Protein AF-A0AAJ6FZT9-F1 (afdb_monomer)

Solvent-accessible surface area (backbone atoms only — not comparable to full-atom values): 3734 Å² total; per-residue (Å²): 136,82,82,75,70,84,72,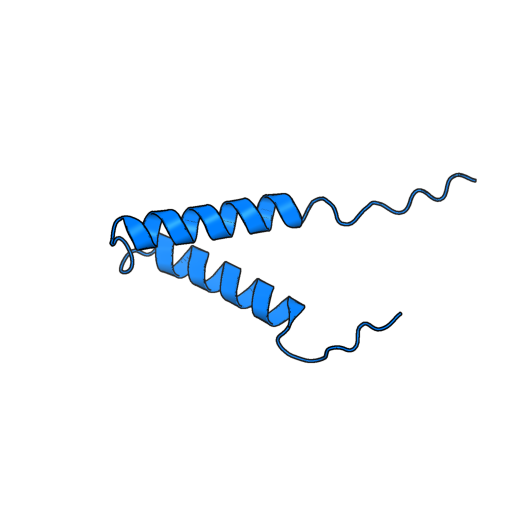81,66,75,53,59,63,55,53,49,53,47,52,50,54,44,48,54,31,53,76,72,67,44,67,86,40,74,66,37,54,52,42,49,50,54,52,49,51,51,49,39,73,71,66,61,78,61,102,68,83,80,129

pLDDT: mean 79.55, std 19.39, range [35.66, 96.69]

Foldseek 3Di:
DDPPDPDPPPVPVVLVVLVVQLVVCVVVVVCPDPSNVVSVVVNVVVCCVVPVDDPPPPD

Secondary structure (DSSP, 8-state):
----PPPSTHHHHHHHHHHHHHHHHHHTT-TTSHHHHHHHHHHHHHHHHHHSS-S----

Structure (mmCIF, N/CA/C/O backbone):
data_AF-A0AAJ6FZT9-F1
#
_entry.id   AF-A0AAJ6FZT9-F1
#
loop_
_atom_site.group_PDB
_atom_site.id
_atom_site.type_symbol
_atom_site.label_atom_id
_atom_site.label_alt_id
_atom_site.label_comp_id
_atom_site.label_asym_id
_atom_site.label_entity_id
_atom_site.label_seq_id
_atom_site.pdbx_PDB_ins_code
_atom_site.Cartn_x
_atom_site.Cartn_y
_atom_site.Cartn_z
_atom_site.occupancy
_atom_site.B_iso_or_equiv
_atom_site.auth_seq_id
_atom_site.auth_comp_id
_atom_site.auth_asym_id
_atom_site.auth_atom_id
_atom_site.pdbx_PDB_model_num
ATOM 1 N N . MET A 1 1 ? 34.956 13.813 -21.763 1.00 43.03 1 MET A N 1
ATOM 2 C CA . MET A 1 1 ? 33.968 12.860 -22.317 1.00 43.03 1 MET A CA 1
ATOM 3 C C . MET A 1 1 ? 33.297 12.240 -21.123 1.00 43.03 1 MET A C 1
ATOM 5 O O . MET A 1 1 ? 33.785 11.284 -20.533 1.00 43.03 1 MET A O 1
ATOM 9 N N . ASP A 1 2 ? 32.256 12.921 -20.699 1.00 45.34 2 ASP A N 1
ATOM 10 C CA . ASP A 1 2 ? 31.736 12.905 -19.346 1.00 45.34 2 ASP A CA 1
ATOM 11 C C . ASP A 1 2 ? 30.541 11.971 -19.433 1.00 45.34 2 ASP A C 1
ATOM 13 O O . ASP A 1 2 ? 29.424 12.371 -19.741 1.00 45.34 2 ASP A O 1
ATOM 17 N N . ASN A 1 3 ? 30.815 10.672 -19.324 1.00 53.22 3 ASN A N 1
ATOM 18 C CA . ASN A 1 3 ? 29.771 9.661 -19.370 1.00 53.22 3 ASN A CA 1
ATOM 19 C C . ASN A 1 3 ? 29.155 9.526 -17.974 1.00 53.22 3 ASN A C 1
ATOM 21 O O . ASN A 1 3 ? 29.383 8.549 -17.262 1.00 53.22 3 ASN A O 1
ATOM 25 N N . THR A 1 4 ? 28.426 10.557 -17.548 1.00 48.00 4 THR A N 1
ATOM 26 C CA . THR A 1 4 ? 27.531 10.468 -16.396 1.00 48.00 4 THR A CA 1
ATOM 27 C C . THR A 1 4 ? 26.312 9.668 -16.839 1.00 48.00 4 THR A C 1
ATOM 29 O O . THR A 1 4 ? 25.358 10.216 -17.386 1.00 48.00 4 THR A O 1
ATOM 32 N N . ALA A 1 5 ? 26.351 8.351 -16.631 1.00 52.47 5 ALA A N 1
ATOM 33 C CA . ALA A 1 5 ? 25.144 7.539 -16.666 1.00 52.47 5 ALA A CA 1
ATOM 34 C C . ALA A 1 5 ? 24.125 8.141 -15.673 1.00 52.47 5 ALA A C 1
ATOM 36 O O . ALA A 1 5 ? 24.511 8.439 -14.537 1.00 52.47 5 ALA A O 1
ATOM 37 N N . PRO A 1 6 ? 22.853 8.356 -16.055 1.00 49.09 6 PRO A N 1
ATOM 38 C CA . PRO A 1 6 ? 21.847 8.792 -15.100 1.00 49.09 6 PRO A CA 1
ATOM 39 C C . PRO A 1 6 ? 21.689 7.696 -14.041 1.00 49.09 6 PRO A C 1
ATOM 41 O O . PRO A 1 6 ? 21.380 6.546 -14.353 1.00 49.09 6 PRO A O 1
ATOM 44 N N . ALA A 1 7 ? 21.963 8.047 -12.786 1.00 54.50 7 ALA A N 1
ATOM 45 C CA . ALA A 1 7 ? 21.765 7.167 -11.644 1.00 54.50 7 ALA A CA 1
ATOM 46 C C . ALA A 1 7 ? 20.294 6.699 -11.582 1.00 54.50 7 ALA A C 1
ATOM 48 O O . ALA A 1 7 ? 19.400 7.515 -11.816 1.00 54.50 7 ALA A O 1
ATOM 49 N N . PRO A 1 8 ? 19.997 5.444 -11.194 1.00 53.59 8 PRO A N 1
ATOM 50 C CA . PRO A 1 8 ? 18.625 4.943 -11.031 1.00 53.59 8 PRO A CA 1
ATOM 51 C C . PRO A 1 8 ? 17.883 5.537 -9.807 1.00 53.59 8 PRO A C 1
ATOM 53 O O . PRO A 1 8 ? 16.949 4.937 -9.283 1.00 53.59 8 PRO A O 1
ATOM 56 N N . ALA A 1 9 ? 18.271 6.727 -9.339 1.00 53.25 9 ALA A N 1
ATOM 57 C CA . ALA A 1 9 ? 17.851 7.317 -8.067 1.00 53.25 9 ALA A CA 1
ATOM 58 C C . ALA A 1 9 ? 16.375 7.761 -8.010 1.00 53.25 9 ALA A C 1
ATOM 60 O O . ALA A 1 9 ? 15.864 8.002 -6.926 1.00 53.25 9 ALA A O 1
ATOM 61 N N . ALA A 1 1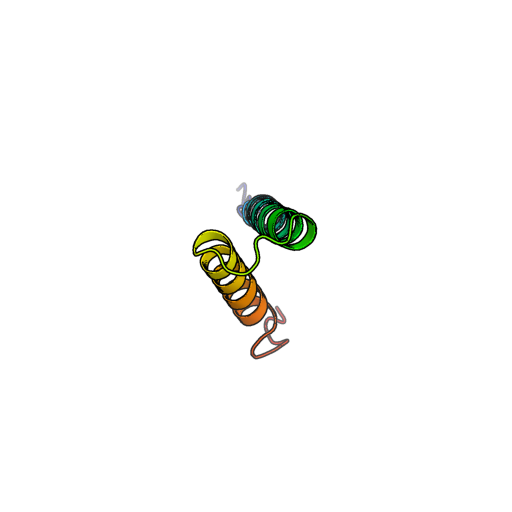0 ? 15.667 7.834 -9.141 1.00 55.19 10 ALA A N 1
ATOM 62 C CA . ALA A 1 10 ? 14.268 8.271 -9.167 1.00 55.19 10 ALA A CA 1
ATOM 63 C C . ALA A 1 10 ? 13.265 7.205 -8.677 1.00 55.19 10 ALA A C 1
ATOM 65 O O . ALA A 1 10 ? 12.123 7.537 -8.367 1.00 55.19 10 ALA A O 1
ATOM 66 N N . HIS A 1 11 ? 13.663 5.929 -8.615 1.00 59.25 11 HIS A N 1
ATOM 67 C CA . HIS A 1 11 ? 12.755 4.844 -8.225 1.00 59.25 11 HIS A CA 1
ATOM 68 C C . HIS A 1 11 ? 12.627 4.688 -6.702 1.00 59.25 11 HIS A C 1
ATOM 70 O O . HIS A 1 11 ? 11.530 4.434 -6.216 1.00 59.25 11 HIS A O 1
ATOM 76 N N . GLY A 1 12 ? 13.703 4.927 -5.942 1.00 67.44 12 GLY A N 1
ATOM 77 C CA . GLY A 1 12 ? 13.721 4.708 -4.488 1.00 67.44 12 GLY A CA 1
ATOM 78 C C . GLY A 1 12 ? 12.757 5.603 -3.702 1.00 67.44 12 GLY A C 1
ATOM 79 O O . GLY A 1 12 ? 12.076 5.124 -2.795 1.00 67.44 12 GLY A O 1
ATOM 80 N N . ASP A 1 13 ? 12.640 6.877 -4.080 1.00 77.56 13 ASP A N 1
ATOM 81 C CA . ASP A 1 13 ? 11.747 7.829 -3.402 1.00 77.56 13 ASP A CA 1
ATOM 82 C C . ASP A 1 13 ? 10.266 7.532 -3.702 1.00 77.56 13 ASP A C 1
ATOM 84 O O . ASP A 1 13 ? 9.399 7.633 -2.827 1.00 77.56 13 ASP A O 1
ATOM 88 N N . ALA A 1 14 ? 9.976 7.098 -4.934 1.00 84.00 14 ALA A N 1
ATOM 89 C CA . ALA A 1 14 ? 8.636 6.704 -5.359 1.00 84.00 14 ALA A CA 1
ATOM 90 C C . ALA A 1 14 ? 8.186 5.395 -4.689 1.00 84.00 14 ALA A C 1
ATOM 92 O O . ALA A 1 14 ? 7.051 5.304 -4.225 1.00 84.00 14 ALA A O 1
ATOM 93 N N . ASP A 1 15 ? 9.080 4.407 -4.593 1.00 88.69 15 ASP A N 1
ATOM 94 C CA . ASP A 1 15 ? 8.811 3.134 -3.916 1.00 88.69 15 ASP A CA 1
ATOM 95 C C . ASP A 1 15 ? 8.588 3.340 -2.412 1.00 88.69 15 ASP A C 1
ATOM 97 O O . ASP A 1 15 ? 7.670 2.760 -1.831 1.00 88.69 15 ASP A O 1
ATOM 101 N N . SER A 1 16 ? 9.383 4.218 -1.789 1.00 90.88 16 SER A N 1
ATOM 102 C CA . SER A 1 16 ? 9.258 4.543 -0.362 1.00 90.88 16 SER A CA 1
ATOM 103 C C . SER A 1 16 ? 7.919 5.209 -0.047 1.00 90.88 16 SER A C 1
ATOM 105 O O . SER A 1 16 ? 7.236 4.792 0.886 1.00 90.88 16 SER A O 1
ATOM 107 N N . SER A 1 17 ? 7.503 6.183 -0.863 1.00 93.06 17 SER A N 1
ATOM 108 C CA . SER A 1 17 ? 6.213 6.873 -0.704 1.00 93.06 17 SER A CA 1
ATOM 109 C C . SER A 1 17 ? 5.026 5.914 -0.862 1.00 93.06 17 SER A C 1
ATOM 111 O O . SER A 1 17 ? 4.034 6.002 -0.141 1.00 93.06 17 SER A O 1
ATOM 113 N N . LEU A 1 18 ? 5.134 4.963 -1.794 1.00 93.88 18 LEU A N 1
ATOM 114 C CA . LEU A 1 18 ? 4.102 3.964 -2.050 1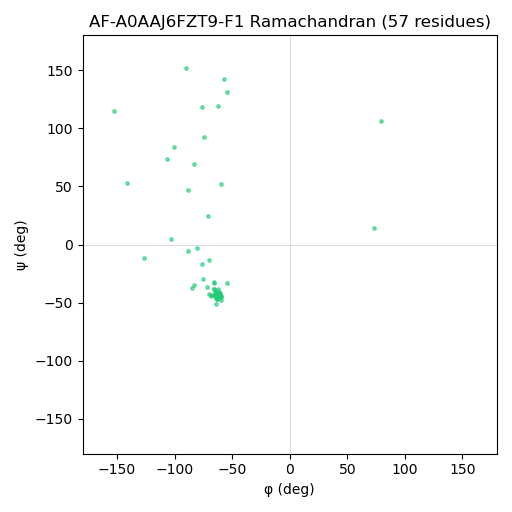.00 93.88 18 LEU A CA 1
ATOM 115 C C . LEU A 1 18 ? 3.956 2.977 -0.879 1.00 93.88 18 LEU A C 1
ATOM 117 O O . LEU A 1 18 ? 2.842 2.685 -0.443 1.00 93.88 18 LEU A O 1
ATOM 121 N N . LEU A 1 19 ? 5.080 2.492 -0.342 1.00 95.69 19 LEU A N 1
ATOM 122 C CA . LEU A 1 19 ? 5.097 1.618 0.833 1.00 95.69 19 LEU A CA 1
ATOM 123 C C . LEU A 1 19 ? 4.596 2.336 2.090 1.00 95.69 19 LEU A C 1
ATOM 125 O O . LEU A 1 19 ? 3.872 1.735 2.884 1.00 95.69 19 LEU A O 1
ATOM 129 N N . GLU A 1 20 ? 4.941 3.613 2.262 1.00 95.50 20 GLU A N 1
ATOM 130 C CA . GLU A 1 20 ? 4.440 4.433 3.365 1.00 95.50 20 GLU A CA 1
ATOM 131 C C . GLU A 1 20 ? 2.916 4.598 3.297 1.00 95.50 20 GLU A C 1
ATOM 133 O O . GLU A 1 20 ? 2.236 4.368 4.299 1.00 95.50 20 GLU A O 1
ATOM 138 N N . GLY A 1 21 ? 2.361 4.902 2.119 1.00 95.12 21 GLY A N 1
ATOM 139 C CA . GLY A 1 21 ? 0.911 4.979 1.919 1.00 95.12 21 GLY A CA 1
ATOM 140 C C . GLY A 1 21 ? 0.203 3.656 2.231 1.00 95.12 21 GLY A C 1
ATOM 141 O O . GLY A 1 21 ? -0.795 3.637 2.956 1.00 95.12 21 GLY A O 1
ATOM 142 N N . LEU A 1 22 ? 0.760 2.529 1.769 1.00 96.00 22 LEU A N 1
ATOM 143 C CA . LEU A 1 22 ? 0.217 1.200 2.072 1.00 96.00 22 LEU A CA 1
ATOM 144 C C . LEU A 1 22 ? 0.220 0.919 3.581 1.00 96.00 22 LEU A C 1
ATOM 146 O O . LEU A 1 22 ? -0.761 0.412 4.130 1.00 96.00 22 LEU A O 1
ATOM 150 N N . PHE A 1 23 ? 1.322 1.260 4.251 1.00 96.25 23 PHE A N 1
ATOM 151 C CA . PHE A 1 23 ? 1.484 1.067 5.686 1.00 96.25 23 PHE A CA 1
ATOM 152 C C . PHE A 1 23 ? 0.481 1.899 6.490 1.00 96.25 23 PHE A C 1
ATOM 154 O O . PHE A 1 23 ? -0.172 1.362 7.385 1.00 96.25 23 PHE A O 1
ATOM 161 N N . GLN A 1 24 ? 0.316 3.181 6.156 1.00 96.69 24 GLN A N 1
ATOM 162 C CA . GLN A 1 24 ? -0.630 4.067 6.837 1.00 96.69 24 GLN A CA 1
ATOM 163 C C . GLN A 1 24 ? -2.067 3.547 6.727 1.00 96.69 24 GLN A C 1
ATOM 165 O O . GLN A 1 24 ? -2.767 3.459 7.737 1.00 96.69 24 GLN A O 1
ATOM 170 N N . LEU A 1 25 ? -2.490 3.123 5.532 1.00 95.62 25 LEU A N 1
ATOM 171 C CA . LEU A 1 25 ? -3.823 2.551 5.326 1.00 95.62 25 LEU A CA 1
ATOM 172 C C . LEU A 1 25 ? -4.024 1.262 6.132 1.00 95.62 25 LEU A C 1
ATOM 174 O O . LEU A 1 25 ? -5.074 1.083 6.751 1.00 95.62 25 LEU A O 1
ATOM 178 N N . ALA A 1 26 ? -3.016 0.387 6.183 1.00 95.25 26 ALA A N 1
ATOM 179 C CA . ALA A 1 26 ? -3.076 -0.844 6.966 1.00 95.25 26 ALA A CA 1
ATOM 180 C C . ALA A 1 26 ? -3.186 -0.570 8.476 1.00 95.25 26 ALA A C 1
ATOM 182 O O . ALA A 1 26 ? -4.034 -1.162 9.146 1.00 95.25 26 ALA A O 1
ATOM 183 N N . VAL A 1 27 ? -2.375 0.352 9.008 1.00 96.44 27 VAL A N 1
ATOM 184 C CA . VAL A 1 27 ? -2.384 0.718 10.436 1.00 96.44 27 VAL A CA 1
ATOM 185 C C . VAL A 1 27 ? -3.690 1.398 10.847 1.00 96.44 27 VAL A C 1
ATOM 187 O O . VAL A 1 27 ? -4.172 1.181 11.957 1.00 96.44 27 VAL A O 1
ATOM 190 N N . ASN A 1 28 ? -4.299 2.163 9.941 1.00 95.19 28 ASN A N 1
ATOM 191 C CA . ASN A 1 28 ? -5.589 2.813 10.161 1.00 95.19 28 ASN A CA 1
ATOM 192 C C . ASN A 1 28 ? -6.787 1.862 9.963 1.00 95.19 28 ASN A C 1
ATOM 194 O O . ASN A 1 28 ? -7.931 2.276 10.147 1.00 95.19 28 ASN A O 1
ATOM 198 N N . GLY A 1 29 ? -6.556 0.602 9.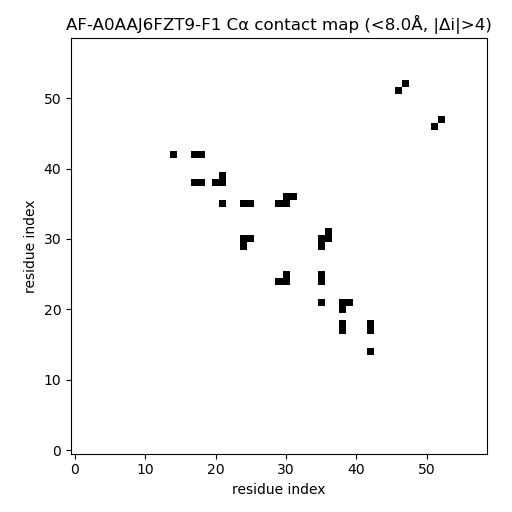573 1.00 94.62 29 GLY A N 1
ATOM 199 C CA . GLY A 1 29 ? -7.609 -0.382 9.296 1.00 94.62 29 GLY A CA 1
ATOM 200 C C . GLY A 1 29 ? -8.377 -0.137 7.990 1.00 94.62 29 GLY A C 1
ATOM 201 O O . GLY A 1 29 ? -9.430 -0.730 7.771 1.00 94.62 29 GLY A O 1
ATOM 202 N N . GLN A 1 30 ? -7.864 0.720 7.106 1.00 94.00 30 GLN A N 1
ATOM 203 C CA . GLN A 1 30 ? -8.493 1.129 5.847 1.00 94.00 30 GLN A CA 1
ATOM 204 C C . GLN A 1 30 ? -8.132 0.182 4.690 1.00 94.00 30 GLN A C 1
ATOM 206 O O . GLN A 1 30 ? -7.774 0.616 3.601 1.00 94.00 30 GLN A O 1
ATOM 211 N N . THR A 1 31 ? -8.226 -1.129 4.912 1.00 93.62 31 THR A N 1
ATOM 212 C CA . THR A 1 31 ? -7.777 -2.155 3.950 1.00 93.62 31 THR A 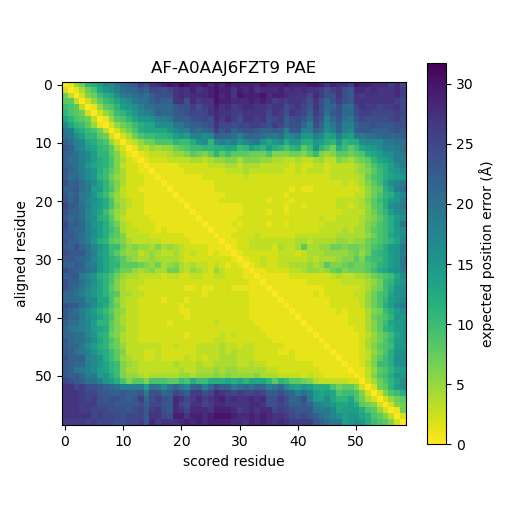CA 1
ATOM 213 C C . THR A 1 31 ? -8.833 -2.571 2.924 1.00 93.62 31 THR A C 1
ATOM 215 O O . THR A 1 31 ? -8.541 -3.358 2.033 1.00 93.62 31 THR A O 1
ATOM 218 N N . GLN A 1 32 ? -10.066 -2.070 3.044 1.00 93.06 32 GLN A N 1
ATOM 219 C CA . GLN A 1 32 ? -11.188 -2.397 2.145 1.00 93.06 32 GLN A CA 1
ATOM 220 C C . GLN A 1 32 ? -11.494 -1.283 1.129 1.00 93.06 32 GLN A C 1
ATOM 222 O O . GLN A 1 32 ? -12.503 -1.337 0.428 1.00 93.06 32 GLN A O 1
ATOM 227 N N . GLY A 1 33 ? -10.679 -0.225 1.105 1.00 92.94 33 GLY A N 1
ATOM 228 C CA . GLY A 1 33 ? -10.861 0.919 0.218 1.00 92.94 33 GLY A CA 1
ATOM 229 C C . GLY A 1 33 ? -10.146 0.741 -1.120 1.00 92.94 33 GLY A C 1
ATOM 230 O O . GLY A 1 33 ? -9.088 0.123 -1.191 1.00 92.94 33 GLY A O 1
ATOM 231 N N . TRP A 1 34 ? -10.684 1.384 -2.160 1.00 94.94 34 TRP A N 1
ATOM 232 C CA . TRP A 1 34 ? -10.088 1.408 -3.503 1.00 94.94 34 TRP A CA 1
ATOM 233 C C . TRP A 1 34 ? -8.629 1.896 -3.506 1.00 94.94 34 TRP A C 1
ATOM 235 O O . TRP A 1 34 ? -7.818 1.434 -4.304 1.00 94.94 34 TRP A O 1
ATOM 245 N N . GLU A 1 35 ? -8.291 2.811 -2.596 1.00 94.06 35 GLU A N 1
ATOM 246 C CA . GLU A 1 35 ? -6.945 3.361 -2.439 1.00 94.06 35 GLU A CA 1
ATOM 247 C C . GLU A 1 35 ? -5.944 2.292 -1.978 1.00 94.06 35 GLU A C 1
ATOM 249 O O . GLU A 1 35 ? -4.855 2.177 -2.540 1.00 94.06 35 GLU A O 1
ATOM 254 N N . PHE A 1 36 ? -6.339 1.456 -1.011 1.00 95.25 36 PHE A N 1
ATOM 255 C CA . PHE A 1 36 ? -5.512 0.352 -0.534 1.00 95.25 36 PHE A CA 1
ATOM 256 C C . PHE A 1 36 ? -5.269 -0.664 -1.647 1.00 95.25 36 PHE A C 1
ATOM 258 O O . PHE A 1 36 ? -4.125 -1.043 -1.884 1.00 95.25 36 PHE A O 1
ATOM 265 N N . ASP A 1 3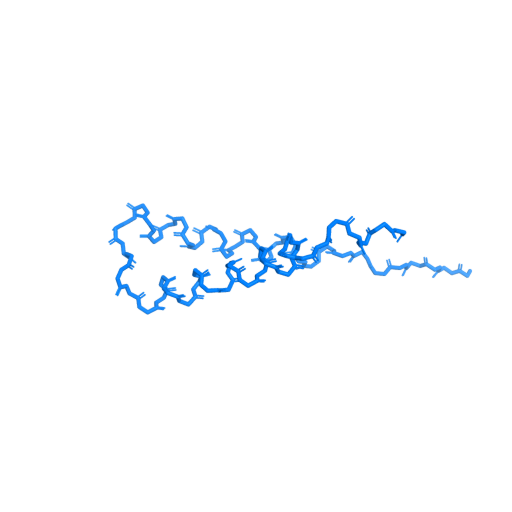7 ? -6.320 -1.049 -2.373 1.00 96.06 37 ASP A N 1
ATOM 266 C CA . ASP A 1 37 ? -6.210 -1.998 -3.483 1.00 96.06 37 ASP A CA 1
ATOM 267 C C . ASP A 1 37 ? -5.282 -1.485 -4.589 1.00 96.06 37 ASP A C 1
ATOM 269 O O . ASP A 1 37 ? -4.463 -2.239 -5.120 1.00 96.06 37 ASP A O 1
ATOM 273 N N . GLN A 1 38 ? -5.377 -0.196 -4.923 1.00 95.81 38 GLN A N 1
ATOM 274 C CA . GLN A 1 38 ? -4.527 0.425 -5.934 1.00 95.81 38 GLN A CA 1
ATOM 275 C C . GLN A 1 38 ? -3.055 0.424 -5.512 1.00 95.81 38 GLN A C 1
ATOM 277 O O . GLN A 1 38 ? -2.193 -0.012 -6.277 1.00 95.81 38 GLN A O 1
ATOM 282 N N . ILE A 1 39 ? -2.762 0.900 -4.300 1.00 95.31 39 ILE A N 1
ATOM 283 C CA . ILE A 1 39 ? -1.391 0.972 -3.787 1.00 95.31 39 ILE A CA 1
ATOM 284 C C . ILE A 1 39 ? -0.814 -0.44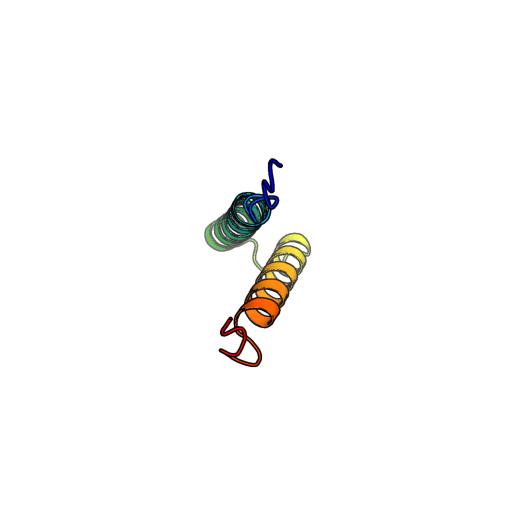1 -3.634 1.00 95.31 39 ILE A C 1
ATOM 286 O O . ILE A 1 39 ? 0.319 -0.692 -4.043 1.00 95.31 39 ILE A O 1
ATOM 290 N N . ASN A 1 40 ? -1.599 -1.388 -3.118 1.00 94.62 40 ASN A N 1
ATOM 291 C CA . ASN A 1 40 ? -1.189 -2.779 -2.957 1.00 94.62 40 ASN A CA 1
ATOM 292 C C . ASN A 1 40 ? -0.837 -3.439 -4.301 1.00 94.62 40 ASN A C 1
ATOM 294 O O . ASN A 1 40 ? 0.190 -4.111 -4.403 1.00 94.62 40 ASN A O 1
ATOM 298 N N . HIS A 1 41 ? -1.641 -3.222 -5.348 1.00 95.44 41 HIS A N 1
ATOM 299 C CA . HIS A 1 41 ? -1.333 -3.732 -6.686 1.00 95.44 41 HIS A CA 1
ATOM 300 C C . HIS A 1 41 ? -0.047 -3.144 -7.263 1.00 95.44 41 HIS A C 1
ATOM 302 O O . HIS A 1 41 ? 0.750 -3.886 -7.835 1.00 95.44 41 HIS A O 1
ATOM 308 N N . GLU A 1 42 ? 0.171 -1.840 -7.107 1.00 94.62 42 GLU A N 1
ATOM 309 C CA . GLU A 1 42 ? 1.380 -1.183 -7.603 1.00 94.62 42 GLU A CA 1
ATOM 310 C C . GLU A 1 42 ? 2.631 -1.703 -6.874 1.00 94.62 42 GLU A C 1
ATOM 312 O O . GLU A 1 42 ? 3.626 -2.047 -7.517 1.00 94.62 42 GLU A O 1
ATOM 317 N N . VAL A 1 43 ? 2.570 -1.850 -5.542 1.00 93.69 43 VAL A N 1
ATOM 318 C CA . VAL A 1 43 ? 3.659 -2.444 -4.746 1.00 93.69 43 VAL A CA 1
ATOM 319 C C . VAL A 1 43 ? 3.931 -3.869 -5.214 1.00 93.69 43 VAL A C 1
ATOM 321 O O . VAL A 1 43 ? 5.079 -4.230 -5.475 1.00 93.69 43 VAL A O 1
ATOM 324 N N . TYR A 1 44 ? 2.882 -4.678 -5.366 1.00 93.19 44 TYR A N 1
ATOM 325 C CA . TYR A 1 44 ? 3.015 -6.056 -5.821 1.00 93.19 44 TYR A CA 1
ATOM 326 C C . TYR A 1 44 ? 3.639 -6.143 -7.218 1.00 93.19 44 TYR A C 1
ATOM 328 O O . TYR A 1 44 ? 4.559 -6.932 -7.421 1.00 93.19 44 TYR A O 1
ATOM 336 N N . ALA A 1 45 ? 3.207 -5.308 -8.167 1.00 91.44 45 ALA A N 1
ATOM 337 C CA . ALA A 1 45 ? 3.753 -5.274 -9.521 1.00 91.44 45 ALA A CA 1
ATOM 338 C C . ALA A 1 45 ? 5.244 -4.903 -9.534 1.00 91.44 45 ALA A C 1
ATOM 340 O O . ALA A 1 45 ? 6.027 -5.527 -10.251 1.00 91.44 45 ALA A O 1
ATOM 341 N N . ARG A 1 46 ? 5.663 -3.939 -8.707 1.00 89.12 46 ARG A N 1
ATOM 342 C CA . ARG A 1 46 ? 7.073 -3.533 -8.576 1.00 89.12 46 ARG A CA 1
ATOM 343 C C . ARG A 1 46 ? 7.932 -4.610 -7.929 1.00 89.12 46 ARG A C 1
ATOM 345 O O . ARG A 1 46 ? 9.022 -4.908 -8.424 1.00 89.12 46 ARG A O 1
ATOM 352 N N . LEU A 1 47 ? 7.427 -5.241 -6.870 1.00 90.25 47 LEU A N 1
ATOM 353 C CA . LEU A 1 47 ? 8.093 -6.375 -6.230 1.00 90.25 47 LEU A CA 1
ATOM 354 C C . LEU A 1 47 ? 8.217 -7.548 -7.202 1.00 90.25 47 LEU A C 1
ATOM 356 O O . LEU A 1 47 ? 9.291 -8.128 -7.325 1.00 90.25 47 LEU A O 1
ATOM 360 N N . LEU A 1 48 ? 7.161 -7.855 -7.953 1.00 90.06 48 LEU A N 1
ATOM 361 C CA . LEU A 1 48 ? 7.184 -8.895 -8.974 1.00 90.06 48 LEU A CA 1
ATOM 362 C C . LEU A 1 48 ? 8.133 -8.537 -10.127 1.00 90.06 48 LEU A C 1
ATOM 364 O O . LEU A 1 48 ? 8.858 -9.397 -10.609 1.00 90.06 48 LEU A O 1
ATOM 368 N N . SER A 1 49 ? 8.203 -7.275 -10.546 1.00 86.50 49 SER A N 1
ATOM 369 C CA . SER A 1 49 ? 9.169 -6.842 -11.561 1.00 86.50 49 SER A CA 1
ATOM 370 C C . SER A 1 49 ? 10.616 -6.950 -11.077 1.00 86.50 49 SER A C 1
ATOM 372 O O . SER A 1 49 ? 11.512 -7.168 -11.889 1.00 86.50 49 SER A O 1
ATOM 374 N N . THR A 1 50 ? 10.855 -6.763 -9.779 1.00 85.62 50 THR A N 1
ATOM 375 C CA . THR A 1 50 ? 12.202 -6.789 -9.192 1.00 85.62 50 THR A CA 1
ATOM 376 C C . THR A 1 50 ? 12.650 -8.210 -8.848 1.00 85.62 50 THR A C 1
ATOM 378 O O . THR A 1 50 ? 13.819 -8.547 -9.015 1.00 85.62 50 THR A 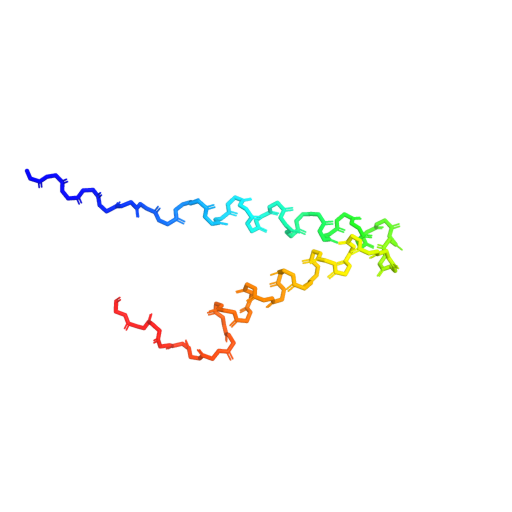O 1
ATOM 381 N N . TYR A 1 51 ? 11.723 -9.048 -8.378 1.00 87.19 51 TYR A N 1
ATOM 382 C CA . TYR A 1 51 ? 12.021 -10.343 -7.759 1.00 87.19 51 TYR A CA 1
ATOM 383 C C . TYR A 1 51 ? 11.271 -11.532 -8.383 1.00 87.19 51 TYR A C 1
ATOM 385 O O . TYR A 1 51 ? 11.571 -12.678 -8.058 1.00 87.19 51 TYR A O 1
ATOM 393 N N . GLY A 1 52 ? 10.271 -11.290 -9.234 1.00 77.00 52 GLY A N 1
ATOM 394 C CA . GLY A 1 52 ? 9.245 -12.265 -9.612 1.00 77.00 52 GLY A CA 1
ATOM 395 C C . GLY A 1 52 ? 9.675 -13.348 -10.587 1.00 77.00 52 GLY A C 1
ATOM 396 O O . GLY A 1 52 ? 9.141 -14.449 -10.507 1.00 77.00 52 GLY A O 1
ATOM 397 N N . VAL A 1 53 ? 10.637 -13.092 -11.473 1.00 66.31 53 VAL A N 1
ATOM 398 C CA . VAL A 1 53 ? 11.254 -14.132 -12.305 1.00 66.31 53 VAL A CA 1
ATOM 399 C C . VAL A 1 53 ? 12.677 -13.683 -12.643 1.00 66.31 53 VAL A C 1
ATOM 401 O O . VAL A 1 53 ? 12.870 -12.692 -13.336 1.00 66.31 53 VAL A O 1
ATOM 404 N N . ASP A 1 54 ? 13.647 -14.439 -12.127 1.00 55.06 54 ASP A N 1
ATOM 405 C CA . ASP A 1 54 ? 15.098 -14.350 -12.320 1.00 55.06 54 ASP A CA 1
ATOM 406 C C . ASP A 1 54 ? 15.883 -13.288 -11.529 1.00 55.06 54 ASP A C 1
ATOM 408 O O . ASP A 1 54 ? 16.054 -12.138 -11.932 1.00 55.06 54 ASP A O 1
ATOM 412 N N . GLY A 1 55 ? 16.622 -13.782 -10.527 1.00 55.16 55 GLY A N 1
ATOM 413 C CA . GLY A 1 55 ? 17.967 -13.305 -10.180 1.00 55.16 55 GLY A CA 1
ATOM 414 C C . GLY A 1 55 ? 18.963 -13.451 -11.346 1.00 55.16 55 GLY A C 1
ATOM 415 O O . GLY A 1 55 ? 20.035 -14.034 -11.199 1.00 55.16 55 GLY A O 1
ATOM 416 N N . LYS A 1 56 ? 18.602 -12.939 -12.526 1.00 52.84 56 LYS A N 1
ATOM 417 C CA . LYS A 1 56 ? 19.413 -12.879 -13.738 1.00 52.84 56 LYS A CA 1
ATOM 418 C C . LYS A 1 56 ? 19.181 -11.559 -14.478 1.00 52.84 56 LYS A C 1
ATOM 420 O O . LYS A 1 56 ? 19.004 -11.514 -15.688 1.00 52.84 56 LYS A O 1
ATOM 425 N N . LYS A 1 57 ? 19.332 -10.456 -13.751 1.00 50.44 57 LYS A N 1
ATOM 426 C CA . LYS A 1 57 ? 20.263 -9.419 -14.205 1.00 50.44 57 LYS A CA 1
ATOM 427 C C . LYS A 1 57 ? 21.500 -9.449 -13.314 1.00 50.44 57 LYS A C 1
ATOM 429 O O . LYS A 1 57 ? 21.700 -8.613 -12.445 1.00 50.44 57 LYS A O 1
ATOM 434 N N . ALA A 1 58 ? 22.306 -10.483 -13.546 1.00 49.66 58 ALA A N 1
ATOM 435 C CA . ALA A 1 58 ? 23.748 -10.356 -13.468 1.00 49.66 58 ALA A CA 1
ATOM 436 C C . ALA A 1 58 ? 24.202 -9.641 -14.749 1.00 49.66 58 ALA A C 1
ATOM 438 O O . ALA A 1 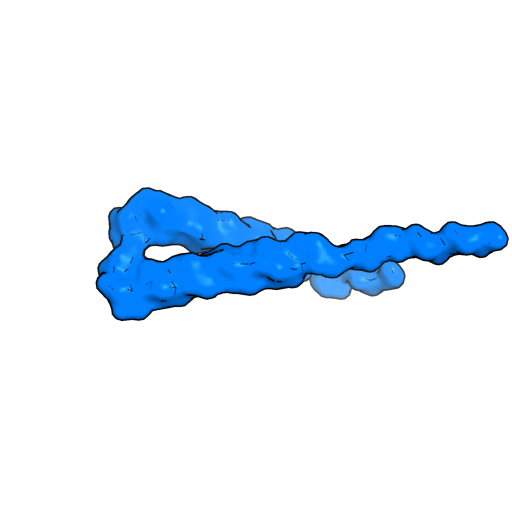58 ? 23.942 -10.170 -15.833 1.00 49.66 58 ALA A O 1
ATOM 439 N N . ALA A 1 59 ? 24.802 -8.459 -14.596 1.00 35.66 59 ALA A N 1
ATOM 440 C CA . ALA A 1 59 ? 25.831 -7.819 -15.431 1.00 35.66 59 ALA A CA 1
ATOM 441 C C . ALA A 1 59 ? 25.778 -6.300 -15.229 1.00 35.66 59 ALA A C 1
ATOM 443 O O . ALA A 1 59 ? 24.741 -5.697 -15.589 1.00 35.66 59 ALA A O 1
#

Sequence (59 aa):
MDNTAPAPAAHGDADSSLLEGLFQLAVNGQTQGWEFDQINHEVYARLLSTYGVDGKKAA

Mean predicted aligned error: 10.36 Å

Radius of gyration: 15.54 Å; Cα contacts (8 Å, |Δi|>4): 20; chains: 1; bounding box: 45×27×33 Å

Nearest PDB structures (foldseek):
  8j8g-assembly1_C  TM=4.721E-01  e=2.818E+00  Monkeypox virus
  6gfo-assembly1_F  TM=5.971E-01  e=7.677E+00  Thermosynechococcus vestitus BP-1
  1z2g-assembly1_A  TM=4.427E-01  e=7.677E+00  Saccharomyces cerevisiae